Protein AF-A0A7M2SV32-F1 (afdb_monomer_lite)

Radius of gyration: 21.79 Å; chains: 1; bounding box: 55×16×62 Å

Structure (mmCIF, N/CA/C/O backbone):
data_AF-A0A7M2SV32-F1
#
_entry.id   AF-A0A7M2SV32-F1
#
loop_
_atom_site.group_PDB
_atom_site.id
_atom_site.type_symbol
_atom_site.label_atom_id
_atom_site.label_alt_id
_atom_site.label_comp_id
_atom_site.label_asym_id
_atom_site.label_entity_id
_atom_site.label_seq_id
_atom_site.pdbx_PDB_ins_code
_atom_site.Cartn_x
_atom_site.Cartn_y
_atom_site.Cartn_z
_atom_site.occupancy
_atom_site.B_iso_or_equiv
_atom_site.auth_seq_id
_atom_site.auth_comp_id
_atom_site.auth_asym_id
_atom_site.auth_atom_id
_atom_site.pdbx_PDB_model_num
ATOM 1 N N . MET A 1 1 ? -11.134 1.614 35.447 1.00 58.31 1 MET A N 1
ATOM 2 C CA . MET A 1 1 ? -11.585 1.657 34.035 1.00 58.31 1 MET A CA 1
ATOM 3 C C . MET A 1 1 ? -12.825 0.791 33.895 1.00 58.31 1 MET A C 1
ATOM 5 O O . MET A 1 1 ? -12.817 -0.321 34.398 1.00 58.31 1 MET A O 1
ATOM 9 N N . THR A 1 2 ? -13.896 1.285 33.274 1.00 82.00 2 THR A N 1
ATOM 10 C CA . THR A 1 2 ? -15.091 0.471 32.991 1.00 82.00 2 THR A CA 1
ATOM 11 C C . THR A 1 2 ? -14.877 -0.343 31.711 1.00 82.00 2 THR A C 1
ATOM 13 O O . THR A 1 2 ? -14.170 0.114 30.812 1.00 82.00 2 THR A O 1
ATOM 16 N N . ILE A 1 3 ? -15.510 -1.518 31.592 1.00 82.38 3 ILE A N 1
ATOM 17 C CA . ILE A 1 3 ? -15.451 -2.385 30.390 1.00 82.38 3 ILE A CA 1
ATOM 18 C C . ILE A 1 3 ? -15.759 -1.581 29.118 1.00 82.38 3 ILE A C 1
ATOM 20 O O . ILE A 1 3 ? -15.104 -1.710 28.089 1.00 82.38 3 ILE A O 1
ATOM 24 N N . ARG A 1 4 ? -16.716 -0.659 29.220 1.00 79.19 4 ARG A N 1
ATOM 25 C CA . ARG A 1 4 ? -17.100 0.249 28.142 1.00 79.19 4 ARG A CA 1
ATOM 26 C C . ARG A 1 4 ? -15.972 1.193 27.713 1.00 79.19 4 ARG A C 1
ATOM 28 O O . ARG A 1 4 ? -15.804 1.421 26.522 1.00 79.19 4 ARG A O 1
ATOM 35 N N . GLY A 1 5 ? -15.208 1.732 28.664 1.00 82.69 5 GLY A N 1
ATOM 36 C CA . GLY A 1 5 ? -14.041 2.564 28.366 1.00 82.69 5 GLY A CA 1
ATOM 37 C C . GLY A 1 5 ? -12.947 1.782 27.638 1.00 82.69 5 GLY A C 1
ATOM 38 O O . GLY A 1 5 ? -12.368 2.297 26.687 1.00 82.69 5 GLY A O 1
ATOM 39 N N . VAL A 1 6 ? -12.731 0.518 28.021 1.00 87.69 6 VAL A N 1
ATOM 40 C CA . VAL A 1 6 ? -11.789 -0.388 27.339 1.00 87.69 6 VAL A CA 1
ATOM 41 C C . VAL A 1 6 ? -12.223 -0.649 25.894 1.00 87.69 6 VAL A C 1
ATOM 43 O O . VAL A 1 6 ? -11.402 -0.552 24.988 1.00 87.69 6 VAL A O 1
ATOM 46 N N . LEU A 1 7 ? -13.514 -0.906 25.656 1.00 85.06 7 LEU A N 1
ATOM 47 C CA . LEU A 1 7 ? -14.047 -1.147 24.308 1.00 85.06 7 LEU A CA 1
ATOM 48 C C . LEU A 1 7 ? -13.940 0.085 23.400 1.00 85.06 7 LEU A C 1
ATOM 50 O O . LEU A 1 7 ? -13.532 -0.037 22.250 1.00 85.06 7 LEU A O 1
ATOM 54 N N . VAL A 1 8 ? -14.253 1.277 23.918 1.00 85.44 8 VAL A N 1
ATOM 55 C CA . VAL A 1 8 ? -14.087 2.529 23.159 1.00 85.44 8 VAL A CA 1
ATOM 56 C C . VAL A 1 8 ? -12.621 2.750 22.800 1.00 85.44 8 VAL A C 1
ATOM 58 O O . VAL A 1 8 ? -12.318 3.076 21.654 1.00 85.44 8 VAL A O 1
ATOM 61 N N . PHE A 1 9 ? -11.713 2.535 23.755 1.00 86.44 9 PHE A N 1
ATOM 62 C CA . PHE A 1 9 ? -10.281 2.671 23.514 1.00 86.44 9 PHE A CA 1
ATOM 63 C C . PHE A 1 9 ? -9.793 1.683 22.446 1.00 86.44 9 PHE A C 1
ATOM 65 O O . PHE A 1 9 ? -9.111 2.095 21.515 1.00 86.44 9 PHE A O 1
ATOM 72 N N . ALA A 1 10 ? -10.213 0.417 22.515 1.00 86.12 10 ALA A N 1
ATOM 73 C CA . ALA A 1 10 ? -9.871 -0.597 21.520 1.00 86.12 10 ALA A CA 1
ATOM 74 C C . ALA A 1 10 ? -10.386 -0.251 20.109 1.00 86.12 10 ALA A C 1
ATOM 76 O O . ALA A 1 10 ? -9.662 -0.410 19.130 1.00 86.12 10 ALA A O 1
ATOM 77 N N . CYS A 1 11 ? -11.615 0.261 19.976 1.00 85.25 11 CYS A N 1
ATOM 78 C CA . CYS A 1 11 ? -12.137 0.676 18.671 1.00 85.25 11 CYS A CA 1
ATOM 79 C C . CYS A 1 11 ? -11.383 1.885 18.095 1.00 85.25 11 CYS A C 1
ATOM 81 O O . CYS A 1 11 ? -11.150 1.939 16.887 1.00 85.25 11 CYS A O 1
ATOM 83 N N . LEU A 1 12 ? -10.987 2.842 18.943 1.00 85.38 12 LEU A N 1
ATOM 84 C CA . LEU A 1 12 ? -10.204 4.006 18.524 1.00 85.38 12 LEU A CA 1
ATOM 85 C C . LEU A 1 12 ? -8.798 3.612 18.069 1.00 85.38 12 LEU A C 1
ATOM 87 O O . LEU A 1 12 ? -8.355 4.072 17.019 1.00 85.38 12 LEU A O 1
ATOM 91 N N . THR A 1 13 ? -8.108 2.748 18.817 1.00 86.69 13 THR A N 1
ATOM 92 C CA . THR A 1 13 ? -6.762 2.296 18.440 1.00 86.69 13 THR A CA 1
ATOM 93 C C . THR A 1 13 ? -6.785 1.490 17.146 1.00 86.69 13 THR A C 1
ATOM 95 O O . THR A 1 13 ? -5.951 1.734 16.278 1.00 86.69 13 THR A O 1
ATOM 98 N N . LEU A 1 14 ? -7.773 0.607 16.959 1.00 82.94 14 LEU A N 1
ATOM 99 C CA . LEU A 1 14 ? -7.962 -0.131 15.704 1.00 82.94 14 LEU A CA 1
ATOM 100 C C . LEU A 1 14 ? -8.253 0.798 14.518 1.00 82.94 14 LEU A C 1
ATOM 102 O O . LEU A 1 14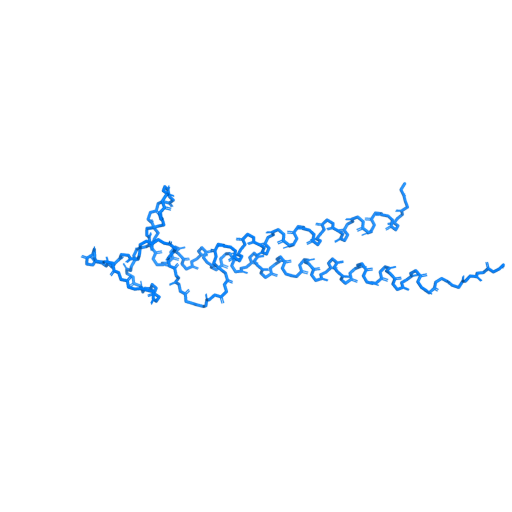 ? -7.675 0.620 13.446 1.00 82.94 14 LEU A O 1
ATOM 106 N N . GLY A 1 15 ? -9.107 1.807 14.711 1.00 80.62 15 GLY A N 1
ATOM 107 C CA . GLY A 1 15 ? -9.425 2.783 13.671 1.00 80.62 15 GLY A CA 1
ATOM 108 C C . GLY A 1 15 ? -8.218 3.632 13.264 1.00 80.62 15 GLY A C 1
ATOM 109 O O . GLY A 1 15 ? -7.942 3.775 12.075 1.00 80.62 15 GLY A O 1
ATOM 110 N N . LEU A 1 16 ? -7.460 4.150 14.237 1.00 83.06 16 LEU A N 1
ATOM 111 C CA . LEU A 1 16 ? -6.253 4.945 13.982 1.00 83.06 16 LEU A CA 1
ATOM 112 C C . LEU A 1 16 ? -5.143 4.116 13.326 1.00 83.06 16 LEU A C 1
ATOM 114 O O . LEU A 1 16 ? -4.493 4.589 12.397 1.00 83.06 16 LEU A O 1
ATOM 118 N N . TRP A 1 17 ? -4.962 2.867 13.762 1.00 82.44 17 TRP A N 1
ATOM 119 C CA . TRP A 1 17 ? -4.019 1.938 13.143 1.00 82.44 17 TRP A CA 1
ATOM 120 C C . TRP A 1 17 ? -4.390 1.629 11.689 1.00 82.44 17 TRP A C 1
ATOM 122 O O . TRP A 1 17 ? -3.538 1.664 10.800 1.00 82.44 17 TRP A O 1
ATOM 132 N N . GLY A 1 18 ? -5.676 1.377 11.428 1.00 78.75 18 GLY A N 1
ATOM 133 C CA . GLY A 1 18 ? -6.186 1.172 10.076 1.00 78.75 18 GLY A CA 1
ATOM 134 C C . GLY A 1 18 ? -5.955 2.377 9.169 1.00 78.75 18 GLY A C 1
ATOM 135 O O . GLY A 1 18 ? -5.508 2.225 8.033 1.00 78.75 18 GLY A O 1
ATOM 136 N N . LEU A 1 19 ? -6.209 3.577 9.695 1.00 81.12 19 LEU A N 1
ATOM 137 C CA . LEU A 1 19 ? -6.014 4.829 8.972 1.00 81.12 19 LEU A CA 1
ATOM 138 C C . LEU A 1 19 ? -4.540 5.046 8.611 1.00 81.12 19 LEU A C 1
ATOM 140 O O . LEU A 1 19 ? -4.246 5.425 7.480 1.00 81.12 19 LEU A O 1
ATOM 144 N N . TYR A 1 20 ? -3.626 4.761 9.541 1.00 82.44 20 TYR A N 1
ATOM 145 C CA . TYR A 1 20 ? -2.186 4.852 9.305 1.00 82.44 20 TYR A CA 1
ATOM 146 C C . TYR A 1 20 ? -1.738 3.948 8.146 1.00 82.44 20 TYR A C 1
ATOM 148 O O . TYR A 1 20 ? -1.094 4.424 7.213 1.00 82.44 20 TYR A O 1
ATOM 156 N N . GLN A 1 21 ? -2.159 2.679 8.138 1.00 77.25 21 GLN A N 1
ATOM 157 C CA . GLN A 1 21 ? -1.813 1.751 7.054 1.00 77.25 21 GLN A CA 1
ATOM 158 C C . GLN A 1 21 ? -2.442 2.129 5.708 1.00 77.25 21 GLN A C 1
ATOM 160 O O . GLN A 1 21 ? -1.817 1.955 4.661 1.00 77.25 21 GLN A O 1
ATOM 165 N N . ALA A 1 22 ? -3.664 2.667 5.723 1.00 73.44 22 ALA A N 1
ATOM 166 C CA . ALA A 1 22 ? -4.309 3.160 4.513 1.00 73.44 22 ALA A CA 1
ATOM 167 C C . ALA A 1 22 ? -3.573 4.377 3.931 1.00 73.44 22 ALA A C 1
ATOM 169 O O . ALA A 1 22 ? -3.320 4.415 2.730 1.00 73.44 22 ALA A O 1
ATOM 170 N N . LEU A 1 23 ? -3.181 5.339 4.772 1.00 76.38 23 LEU A N 1
ATOM 171 C CA . LEU A 1 23 ? -2.421 6.522 4.357 1.00 76.38 23 LEU A CA 1
ATOM 172 C C . LEU A 1 23 ? -1.052 6.153 3.781 1.00 76.38 23 LEU A C 1
ATOM 174 O O . LEU A 1 23 ? -0.706 6.632 2.703 1.00 76.38 23 LEU A O 1
ATOM 178 N N . GLU A 1 24 ? -0.306 5.280 4.459 1.00 73.12 24 GLU A N 1
ATOM 179 C CA . GLU A 1 24 ? 1.013 4.835 3.999 1.00 73.12 24 GLU A CA 1
ATOM 180 C C . GLU A 1 24 ? 0.919 4.130 2.636 1.00 73.12 24 GLU A C 1
ATOM 182 O O . GLU A 1 24 ? 1.715 4.404 1.738 1.00 73.12 24 GLU A O 1
ATOM 187 N N . GLY A 1 25 ? -0.080 3.265 2.438 1.00 65.88 25 GLY A N 1
ATOM 188 C CA . GLY A 1 25 ? -0.258 2.556 1.171 1.00 65.88 25 GLY A CA 1
ATOM 189 C C . GLY A 1 25 ? -0.775 3.435 0.024 1.00 65.88 25 GLY A C 1
ATOM 190 O O . GLY A 1 25 ? -0.400 3.215 -1.127 1.00 65.88 25 GLY A O 1
ATOM 191 N N . VAL A 1 26 ? -1.597 4.453 0.311 1.00 68.50 26 VAL A N 1
ATOM 192 C CA . VAL A 1 26 ? -2.084 5.408 -0.704 1.00 68.50 26 VAL A CA 1
ATOM 193 C C . VAL A 1 26 ? -0.973 6.361 -1.142 1.00 68.50 26 VAL A C 1
ATOM 195 O O . VAL A 1 26 ? -0.792 6.562 -2.343 1.00 68.50 26 VAL A O 1
ATOM 198 N N . GLN A 1 27 ? -0.205 6.913 -0.197 1.00 64.38 27 GLN A N 1
ATOM 199 C CA . GLN A 1 27 ? 0.920 7.802 -0.511 1.00 64.38 27 GLN A CA 1
ATOM 200 C C . GLN A 1 27 ? 2.001 7.091 -1.335 1.00 64.38 27 GLN A C 1
ATOM 202 O O . GLN A 1 27 ? 2.600 7.700 -2.216 1.00 64.38 27 GLN A O 1
ATOM 207 N N . ASN A 1 28 ? 2.193 5.789 -1.110 1.00 60.50 28 ASN A N 1
ATOM 208 C CA . ASN A 1 28 ? 3.197 4.977 -1.798 1.00 60.50 28 ASN A CA 1
ATOM 209 C C . ASN A 1 28 ? 2.696 4.283 -3.086 1.00 60.50 28 ASN A C 1
ATOM 211 O O . ASN A 1 28 ? 3.349 3.354 -3.555 1.00 60.50 28 ASN A O 1
ATOM 215 N N . GLN A 1 29 ? 1.594 4.765 -3.683 1.00 61.38 29 GLN A N 1
ATOM 216 C CA . GLN A 1 29 ? 0.923 4.235 -4.888 1.00 61.38 29 GLN A CA 1
ATOM 217 C C . GLN A 1 29 ? 0.236 2.875 -4.688 1.00 61.38 29 GLN A C 1
ATOM 219 O O . GLN A 1 29 ? 0.845 1.815 -4.827 1.00 61.38 29 GLN A O 1
ATOM 224 N N . GLY A 1 30 ? -1.076 2.903 -4.432 1.00 50.66 30 GLY A N 1
ATOM 225 C CA . GLY A 1 30 ? -1.854 1.692 -4.151 1.00 50.66 30 GLY A CA 1
ATOM 226 C C . GLY A 1 30 ? -3.254 1.627 -4.763 1.00 50.66 30 GLY A C 1
ATOM 227 O O . GLY A 1 30 ? -4.087 0.905 -4.220 1.00 50.66 30 GLY A O 1
ATOM 228 N N . LEU A 1 31 ? -3.554 2.365 -5.840 1.00 52.97 31 LEU A N 1
ATOM 229 C CA . LEU A 1 31 ? -4.917 2.409 -6.409 1.00 52.97 31 LEU A CA 1
ATOM 230 C C . LEU A 1 31 ? -5.025 2.195 -7.925 1.00 52.97 31 LEU A C 1
ATOM 232 O O . LEU A 1 31 ? -6.142 2.104 -8.422 1.00 52.97 31 LEU A O 1
ATOM 236 N N . VAL A 1 32 ? -3.911 2.091 -8.651 1.00 57.97 32 VAL A N 1
ATOM 237 C CA . VAL A 1 32 ? -3.924 1.886 -10.107 1.00 57.97 32 VAL A CA 1
ATOM 238 C C . VAL A 1 32 ? -3.512 0.444 -10.399 1.00 57.97 32 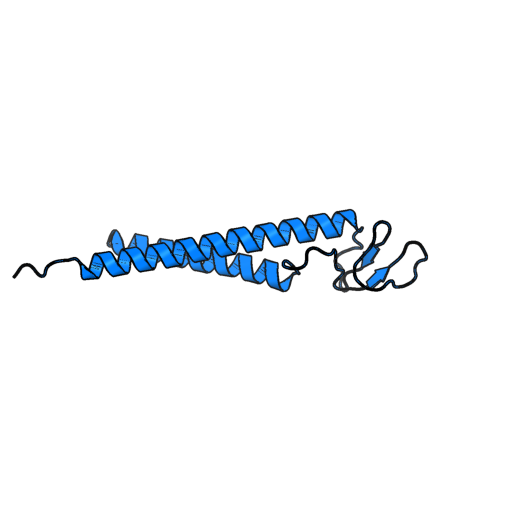VAL A C 1
ATOM 240 O O . VAL A 1 32 ? -2.548 -0.041 -9.814 1.00 57.97 32 VAL A O 1
ATOM 243 N N . ASP A 1 33 ? -4.253 -0.247 -11.268 1.00 64.94 33 ASP A N 1
ATOM 244 C CA . ASP A 1 33 ? -3.986 -1.649 -11.660 1.00 64.94 33 ASP A CA 1
ATOM 245 C C . ASP A 1 33 ? -2.731 -1.774 -12.559 1.00 64.94 33 ASP A C 1
ATOM 247 O O . ASP A 1 33 ? -2.227 -2.862 -12.849 1.00 64.94 33 ASP A O 1
ATOM 251 N N . GLU A 1 34 ? -2.203 -0.626 -12.982 1.00 78.31 34 GLU A N 1
ATOM 252 C CA . GLU A 1 34 ? -1.007 -0.478 -13.796 1.00 78.31 34 GLU A CA 1
ATOM 253 C C . GLU A 1 34 ? 0.248 -0.313 -12.931 1.00 78.31 34 GLU A C 1
ATOM 255 O O . GLU A 1 34 ? 0.259 0.421 -11.940 1.00 78.31 34 GLU A O 1
ATOM 260 N N . VAL A 1 35 ? 1.338 -0.973 -13.339 1.00 81.88 35 VAL A N 1
ATOM 261 C CA . VAL A 1 35 ? 2.627 -0.871 -12.648 1.00 81.88 35 VAL A CA 1
ATOM 262 C C . VAL A 1 35 ? 3.257 0.474 -12.981 1.00 81.88 35 VAL A C 1
ATOM 264 O O . VAL A 1 35 ? 3.584 0.755 -14.132 1.00 81.88 35 VAL A O 1
ATOM 267 N N . THR A 1 36 ? 3.437 1.307 -11.966 1.00 83.00 36 THR A N 1
ATOM 268 C CA . THR A 1 36 ? 3.953 2.675 -12.115 1.00 83.00 36 THR A CA 1
ATOM 269 C C . THR A 1 36 ? 5.293 2.843 -11.398 1.00 83.00 36 THR A C 1
ATOM 271 O O . THR A 1 36 ? 5.561 2.208 -10.375 1.00 83.00 36 THR A O 1
ATOM 274 N N . CYS A 1 37 ? 6.173 3.681 -11.947 1.00 81.88 37 CYS A N 1
ATOM 275 C CA . CYS A 1 37 ? 7.461 4.011 -11.339 1.00 81.88 37 CYS A CA 1
ATOM 276 C C . CYS A 1 37 ? 7.447 5.465 -10.856 1.00 81.88 37 CYS A C 1
ATOM 278 O O . CYS A 1 37 ? 7.298 6.372 -11.661 1.00 81.88 37 CYS A O 1
ATOM 280 N N . MET A 1 38 ? 7.629 5.711 -9.554 1.00 75.81 38 MET A N 1
ATOM 281 C CA . MET A 1 38 ? 7.712 7.079 -9.001 1.00 75.81 38 MET A CA 1
ATOM 282 C C . MET A 1 38 ? 9.013 7.831 -9.342 1.00 75.81 38 MET A C 1
ATOM 284 O O . MET A 1 38 ? 9.169 8.985 -8.953 1.00 75.81 38 MET A O 1
ATOM 288 N N . GLY A 1 39 ? 9.959 7.187 -10.023 1.00 81.69 39 GLY A N 1
ATOM 289 C CA . GLY A 1 39 ? 11.186 7.818 -10.502 1.00 81.69 39 GLY A CA 1
ATOM 290 C C . GLY A 1 39 ? 11.330 7.633 -12.004 1.00 81.69 39 GLY A C 1
ATOM 291 O O . GLY A 1 39 ? 10.374 7.842 -12.743 1.00 81.69 39 GLY A O 1
ATOM 292 N N . HIS A 1 40 ? 12.508 7.200 -12.439 1.00 85.19 40 HIS A N 1
ATOM 293 C CA . HIS A 1 40 ? 12.787 6.982 -13.855 1.00 85.19 40 HIS A CA 1
ATOM 294 C C . HIS A 1 40 ? 12.424 5.561 -14.252 1.00 85.19 40 HIS A C 1
ATOM 296 O O . HIS A 1 40 ? 12.958 4.598 -13.689 1.00 85.19 40 HIS A O 1
ATOM 302 N N . ASN A 1 41 ? 11.512 5.435 -15.211 1.00 88.19 41 ASN A N 1
ATOM 303 C CA . ASN A 1 41 ? 11.231 4.162 -15.845 1.00 88.19 41 ASN A CA 1
ATOM 304 C C . ASN A 1 41 ? 12.220 3.963 -16.997 1.00 88.19 41 ASN A C 1
ATOM 306 O O . ASN A 1 41 ? 12.136 4.661 -17.994 1.00 88.19 41 ASN A O 1
ATOM 310 N N . MET A 1 42 ? 13.176 3.054 -16.848 1.00 88.44 42 MET A N 1
ATOM 311 C CA . MET A 1 42 ? 14.234 2.826 -17.830 1.00 88.44 42 MET A CA 1
ATOM 312 C C . MET A 1 42 ? 13.958 1.538 -18.594 1.00 88.44 42 MET A C 1
ATOM 314 O O . MET A 1 42 ? 13.880 0.462 -17.989 1.00 88.44 42 MET A O 1
ATOM 318 N N . GLY A 1 43 ? 13.863 1.642 -19.912 1.00 88.06 43 GLY A N 1
ATOM 319 C CA . GLY A 1 43 ? 13.740 0.501 -20.798 1.00 88.06 43 GLY A CA 1
ATOM 320 C C . GLY A 1 43 ? 15.028 -0.328 -20.890 1.00 88.06 43 GLY A C 1
ATOM 321 O O . GLY A 1 43 ? 16.091 0.047 -20.374 1.00 88.06 43 GLY A O 1
ATOM 322 N N . PRO A 1 44 ? 14.969 -1.492 -21.559 1.00 86.31 44 PRO A N 1
ATOM 323 C CA . PRO A 1 44 ? 16.145 -2.329 -21.811 1.00 86.31 44 PRO A CA 1
ATOM 324 C C . PRO A 1 44 ? 17.180 -1.659 -22.734 1.00 86.31 44 PRO A C 1
ATOM 326 O O . PRO A 1 44 ? 18.347 -2.049 -22.732 1.00 86.31 44 PRO A O 1
ATOM 329 N N . ASP A 1 45 ? 16.756 -0.653 -23.494 1.00 89.94 45 ASP A N 1
ATOM 330 C CA . ASP A 1 45 ? 17.558 0.253 -24.324 1.00 89.94 45 ASP A CA 1
ATOM 331 C C . ASP A 1 45 ? 18.306 1.329 -23.517 1.00 89.94 45 ASP A C 1
ATOM 333 O O . ASP A 1 45 ? 19.121 2.053 -24.081 1.00 89.94 45 ASP A O 1
ATOM 337 N N . GLN A 1 46 ? 18.095 1.392 -22.197 1.00 82.81 46 GLN A N 1
ATOM 338 C CA . GLN A 1 46 ? 18.568 2.461 -21.311 1.00 82.81 46 GLN A CA 1
ATOM 339 C C . GLN A 1 46 ? 17.952 3.834 -21.609 1.00 82.81 46 GLN A C 1
ATOM 341 O O . GLN A 1 46 ? 18.438 4.839 -21.084 1.00 82.81 46 GLN A O 1
ATOM 346 N N . GLU A 1 47 ? 16.879 3.886 -22.396 1.00 87.19 47 GLU A N 1
ATOM 347 C CA . GLU A 1 47 ? 16.103 5.104 -22.585 1.00 87.19 47 GLU A CA 1
ATOM 348 C C . GLU A 1 47 ? 14.991 5.189 -21.539 1.00 87.19 47 GLU A C 1
ATOM 350 O O . GLU A 1 47 ? 14.511 4.182 -21.010 1.00 87.19 47 GLU A O 1
ATOM 355 N N . GLU A 1 48 ? 14.592 6.413 -21.205 1.00 85.56 48 GLU A N 1
ATOM 356 C CA . GLU A 1 48 ? 13.466 6.630 -20.308 1.00 85.56 48 GLU A CA 1
ATOM 357 C C . GLU A 1 48 ? 12.162 6.339 -21.057 1.00 85.56 48 GLU A C 1
ATOM 359 O O . GLU A 1 48 ? 11.828 6.983 -22.052 1.00 85.56 48 GLU A O 1
ATOM 364 N N . HIS A 1 49 ? 11.428 5.338 -20.584 1.00 85.69 49 HIS A N 1
ATOM 365 C CA . HIS A 1 49 ? 10.117 4.964 -21.092 1.00 85.69 49 HIS A CA 1
ATOM 366 C C . HIS A 1 49 ? 9.030 5.693 -20.295 1.00 85.69 49 HIS A C 1
ATOM 368 O O . HIS A 1 49 ? 9.195 6.025 -19.122 1.00 85.69 49 HIS A O 1
ATOM 374 N N . GLY A 1 50 ? 7.883 5.949 -20.926 1.00 83.06 50 GLY A N 1
ATOM 375 C CA . GLY A 1 50 ? 6.724 6.530 -20.244 1.00 83.06 50 GLY A CA 1
ATOM 376 C C . GLY A 1 50 ? 6.118 5.591 -19.193 1.00 83.06 50 GLY A C 1
ATOM 377 O O . GLY A 1 50 ? 6.561 4.459 -18.997 1.00 83.06 50 GLY A O 1
ATOM 378 N N . GLN A 1 51 ? 5.068 6.057 -18.519 1.00 80.88 51 GLN A N 1
ATOM 379 C CA . GLN A 1 51 ? 4.181 5.172 -17.759 1.00 80.88 51 GLN A CA 1
ATOM 380 C C . GLN A 1 51 ? 3.012 4.711 -18.649 1.00 80.88 51 GLN A C 1
ATOM 382 O O . GLN A 1 51 ? 2.578 5.491 -19.501 1.00 80.88 51 GLN A O 1
ATOM 387 N N . PRO A 1 52 ? 2.467 3.498 -18.444 1.00 83.88 52 PRO A N 1
ATOM 388 C CA . PRO A 1 52 ? 2.843 2.515 -17.425 1.00 83.88 52 PRO A CA 1
ATOM 389 C C . PRO A 1 52 ? 4.120 1.740 -17.767 1.00 83.88 52 PRO A C 1
ATOM 391 O O . PRO A 1 52 ? 4.527 1.642 -18.919 1.00 83.88 52 PRO A O 1
ATOM 394 N N . MET A 1 53 ? 4.734 1.168 -16.737 1.00 86.06 53 MET A N 1
ATOM 395 C CA . MET A 1 53 ? 5.932 0.341 -16.852 1.00 86.06 53 MET A CA 1
ATOM 396 C C . MET A 1 53 ? 5.606 -0.979 -17.566 1.00 86.06 53 MET A C 1
ATOM 398 O O . MET A 1 53 ? 4.576 -1.594 -17.269 1.00 86.06 53 MET A O 1
ATOM 402 N N . VAL A 1 54 ? 6.476 -1.454 -18.461 1.00 87.69 54 VAL A N 1
ATOM 403 C CA . VAL A 1 54 ? 6.285 -2.717 -19.198 1.00 87.69 54 VAL A CA 1
ATOM 404 C C . VAL A 1 54 ? 7.263 -3.815 -18.750 1.00 87.69 54 VAL A C 1
ATOM 406 O O . VAL A 1 54 ? 8.293 -3.538 -18.128 1.00 87.69 54 VAL A O 1
ATOM 409 N N . PRO A 1 55 ? 6.963 -5.107 -19.003 1.00 89.00 55 PRO A N 1
ATOM 410 C CA . PRO A 1 55 ? 7.899 -6.185 -18.706 1.00 89.00 55 PRO A CA 1
ATOM 411 C C . PRO A 1 55 ? 9.229 -6.003 -19.450 1.00 89.00 55 PRO A C 1
ATOM 413 O O . PRO A 1 55 ? 9.260 -5.974 -20.674 1.00 89.00 55 PRO A O 1
ATOM 416 N N . GLY A 1 56 ? 10.327 -5.935 -18.698 1.00 85.75 56 GLY A N 1
ATOM 417 C CA . GLY A 1 56 ? 11.667 -5.645 -19.225 1.00 85.75 56 GLY A CA 1
ATOM 418 C C . GLY A 1 56 ? 12.232 -4.333 -18.687 1.00 85.75 56 GLY A C 1
ATOM 419 O O . GLY A 1 56 ? 13.446 -4.225 -18.512 1.00 85.75 56 GLY A O 1
ATOM 420 N N . ASP A 1 57 ? 11.349 -3.412 -18.310 1.00 90.44 57 ASP A N 1
ATOM 421 C CA . ASP A 1 57 ? 11.726 -2.128 -17.742 1.00 90.44 57 ASP A CA 1
ATOM 422 C C . ASP A 1 57 ? 12.301 -2.258 -16.326 1.00 90.44 57 ASP A C 1
ATOM 424 O O . ASP A 1 57 ? 12.074 -3.227 -15.575 1.00 90.44 57 ASP A O 1
ATOM 428 N N . ARG A 1 58 ? 13.020 -1.209 -15.932 1.00 88.75 58 ARG A N 1
ATOM 429 C CA . ARG A 1 58 ? 13.614 -1.023 -14.614 1.00 88.75 58 ARG A CA 1
ATOM 430 C C . ARG A 1 58 ? 13.207 0.327 -14.050 1.00 88.75 58 ARG A C 1
ATOM 432 O O . ARG A 1 58 ? 13.483 1.368 -14.626 1.00 88.75 58 ARG A O 1
ATOM 439 N N . CYS A 1 59 ? 12.609 0.305 -12.871 1.00 86.94 59 CYS A N 1
ATOM 440 C CA . CYS A 1 59 ? 12.282 1.502 -12.130 1.00 86.94 59 CYS A CA 1
ATOM 441 C C . CYS A 1 59 ? 13.490 1.911 -11.290 1.00 86.94 59 CYS A C 1
ATOM 443 O O . CYS A 1 59 ? 13.977 1.124 -10.477 1.00 86.94 59 CYS A O 1
ATOM 445 N N . SER A 1 60 ? 13.953 3.142 -11.462 1.00 86.62 60 SER A N 1
ATOM 446 C CA . SER A 1 60 ? 14.911 3.794 -10.576 1.00 86.62 60 SER A CA 1
ATOM 447 C C . SER A 1 60 ? 14.154 4.827 -9.740 1.00 86.62 60 SER A C 1
ATOM 449 O O . SER A 1 60 ? 13.946 5.952 -10.202 1.00 86.62 60 SER A O 1
ATOM 451 N N . PRO A 1 61 ? 13.678 4.467 -8.534 1.00 71.81 61 PRO A N 1
ATOM 452 C CA . PRO A 1 61 ? 13.045 5.427 -7.652 1.00 71.81 61 PRO A CA 1
ATOM 453 C C . PRO A 1 61 ? 14.141 6.382 -7.174 1.00 71.81 61 PRO A C 1
ATOM 455 O O . PRO A 1 61 ? 15.127 5.962 -6.563 1.00 71.81 61 PRO A O 1
ATOM 458 N N . GLY A 1 62 ? 14.015 7.667 -7.510 1.00 65.19 62 GLY A N 1
ATOM 459 C CA . GLY A 1 62 ? 14.967 8.679 -7.066 1.00 65.19 62 GLY A CA 1
ATOM 460 C C . GLY A 1 62 ? 15.179 8.584 -5.550 1.00 65.19 62 GLY A C 1
ATOM 461 O O . GLY A 1 62 ? 14.229 8.351 -4.811 1.00 65.19 62 GLY A O 1
ATOM 462 N N . HIS A 1 63 ? 16.429 8.759 -5.107 1.00 56.81 63 HIS A N 1
ATOM 463 C CA . HIS A 1 63 ? 16.905 8.612 -3.718 1.00 56.81 63 HIS A CA 1
ATOM 464 C C . HIS A 1 63 ? 17.061 7.168 -3.209 1.00 56.81 63 HIS A C 1
ATOM 466 O O . HIS A 1 63 ? 16.188 6.620 -2.542 1.00 56.81 63 HIS A O 1
ATOM 472 N N . GLY A 1 64 ? 18.245 6.584 -3.447 1.00 58.88 64 GLY A N 1
ATOM 473 C CA . GLY A 1 64 ? 18.863 5.547 -2.597 1.00 58.88 64 GLY A CA 1
ATOM 474 C C . GLY A 1 64 ? 18.139 4.202 -2.444 1.00 58.88 64 GLY A C 1
ATOM 475 O O . GLY A 1 64 ? 18.646 3.321 -1.759 1.00 58.88 64 GLY A O 1
ATO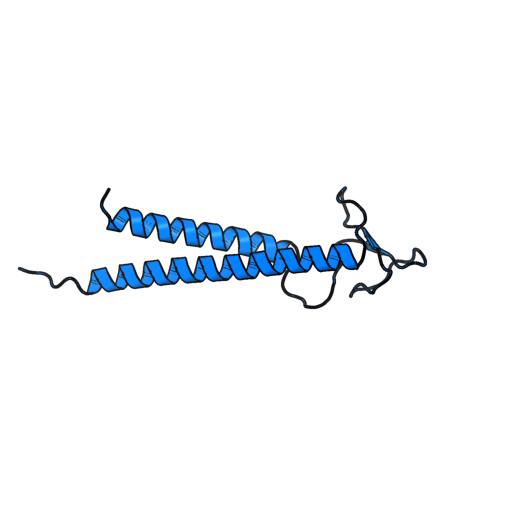M 476 N N . SER A 1 65 ? 16.980 4.015 -3.072 1.00 67.38 65 SER A N 1
ATOM 477 C CA . SER A 1 65 ? 16.073 2.882 -2.837 1.00 67.38 65 SER A CA 1
ATOM 478 C C . SER A 1 65 ? 16.311 1.680 -3.761 1.00 67.38 65 SER A C 1
ATOM 480 O O . SER A 1 65 ? 15.573 0.693 -3.692 1.00 67.38 65 SER A O 1
ATOM 482 N N . GLY A 1 66 ? 17.390 1.733 -4.550 1.00 77.56 66 GLY A N 1
ATOM 483 C CA . GLY A 1 66 ? 17.819 0.676 -5.462 1.00 77.56 66 GLY A CA 1
ATOM 484 C C . GLY A 1 66 ? 16.929 0.558 -6.700 1.00 77.56 66 GLY A C 1
ATOM 485 O O . GLY A 1 66 ? 15.743 0.876 -6.679 1.00 77.56 66 GLY A O 1
ATOM 486 N N . ILE A 1 67 ? 17.512 0.084 -7.800 1.00 87.00 67 ILE A N 1
ATOM 487 C CA . ILE A 1 67 ? 16.770 -0.181 -9.036 1.00 87.00 67 ILE A CA 1
ATOM 488 C C . ILE A 1 67 ? 15.878 -1.409 -8.821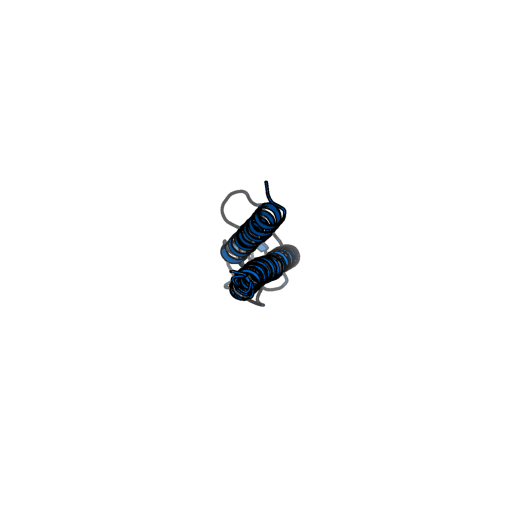 1.00 87.00 67 ILE A C 1
ATOM 490 O O . ILE A 1 67 ? 16.354 -2.448 -8.361 1.00 87.00 67 ILE A O 1
ATOM 494 N N . ARG A 1 68 ? 14.596 -1.303 -9.180 1.00 86.94 68 ARG A N 1
ATOM 495 C CA . ARG A 1 68 ? 13.614 -2.394 -9.115 1.00 86.94 68 ARG A CA 1
ATOM 496 C C . ARG A 1 68 ? 13.208 -2.827 -10.511 1.00 86.94 68 ARG A C 1
AT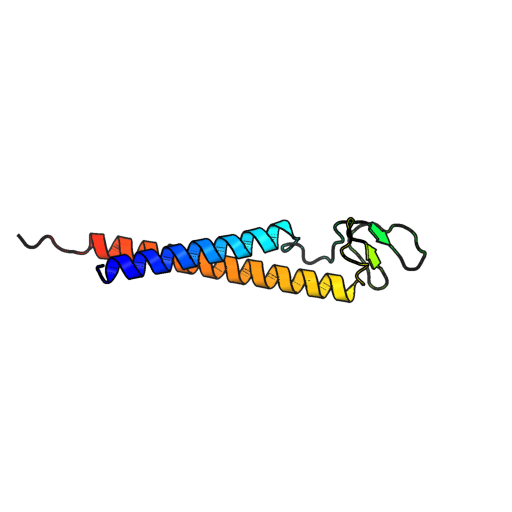OM 498 O O . ARG A 1 68 ? 12.942 -1.998 -11.375 1.00 86.94 68 ARG A O 1
ATOM 505 N N . THR A 1 69 ? 13.118 -4.129 -10.739 1.00 90.00 69 THR A N 1
ATOM 506 C CA . THR A 1 69 ? 12.556 -4.657 -11.991 1.00 90.00 69 THR A CA 1
ATOM 507 C C . THR A 1 69 ? 11.037 -4.491 -12.024 1.00 90.00 69 THR A C 1
ATOM 509 O O . THR A 1 69 ? 10.406 -4.347 -10.974 1.00 90.00 69 THR A O 1
ATOM 512 N N . TYR A 1 70 ? 10.429 -4.594 -13.210 1.00 87.62 70 TYR A N 1
ATOM 513 C CA . TYR A 1 70 ? 8.967 -4.639 -13.362 1.00 87.62 70 TYR A CA 1
ATOM 514 C C . TYR A 1 70 ? 8.288 -5.614 -12.380 1.00 87.62 70 TYR A C 1
ATOM 516 O O . TYR A 1 70 ? 7.324 -5.256 -11.706 1.00 87.62 70 TYR A O 1
ATOM 524 N N . ALA A 1 71 ? 8.814 -6.839 -12.243 1.00 88.88 71 ALA A N 1
ATOM 525 C CA . ALA A 1 71 ? 8.250 -7.846 -11.342 1.00 88.88 71 ALA A CA 1
ATOM 526 C C . ALA A 1 71 ? 8.326 -7.415 -9.867 1.00 88.88 71 ALA A C 1
ATOM 528 O O . ALA A 1 71 ? 7.339 -7.517 -9.140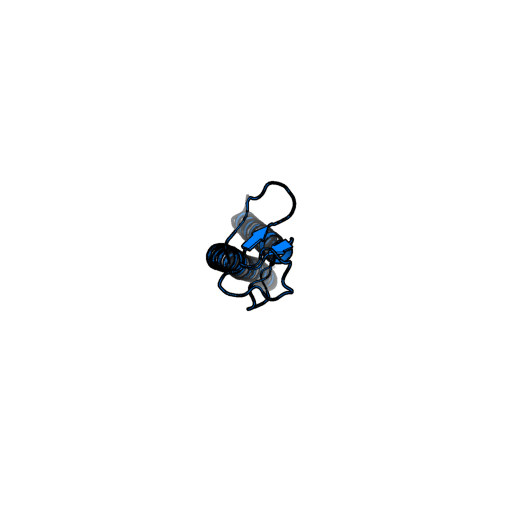 1.00 88.88 71 ALA A O 1
ATOM 529 N N . GLN A 1 72 ? 9.467 -6.865 -9.442 1.00 88.38 72 GLN A N 1
ATOM 530 C CA . GLN A 1 72 ? 9.647 -6.364 -8.077 1.00 88.38 72 GLN A CA 1
ATOM 531 C C . GLN A 1 72 ? 8.739 -5.166 -7.782 1.00 88.38 72 GLN A C 1
ATOM 533 O O . GLN A 1 72 ? 8.155 -5.091 -6.703 1.00 88.38 72 GLN A O 1
ATOM 538 N N . GLN A 1 73 ? 8.591 -4.245 -8.738 1.00 87.69 73 GLN A N 1
ATOM 539 C CA . GLN A 1 73 ? 7.713 -3.085 -8.602 1.00 87.69 73 GLN A CA 1
ATOM 540 C C . GLN A 1 73 ? 6.242 -3.513 -8.521 1.00 87.69 73 GLN A C 1
ATOM 542 O O . GLN A 1 73 ? 5.503 -3.032 -7.661 1.00 87.69 73 GLN A O 1
ATOM 547 N N . ARG A 1 74 ? 5.835 -4.487 -9.343 1.00 86.94 74 ARG A N 1
ATOM 548 C CA . ARG A 1 74 ? 4.494 -5.080 -9.303 1.00 86.94 74 ARG A CA 1
ATOM 549 C C . ARG A 1 74 ? 4.191 -5.730 -7.956 1.00 86.94 74 ARG A C 1
ATOM 551 O O . ARG A 1 74 ? 3.111 -5.529 -7.402 1.00 86.94 74 ARG A O 1
ATOM 558 N N . ASP A 1 75 ? 5.127 -6.502 -7.414 1.00 87.88 75 ASP A N 1
ATOM 559 C CA . ASP A 1 75 ? 4.943 -7.154 -6.117 1.00 87.88 75 ASP A CA 1
ATOM 560 C C . ASP A 1 75 ? 4.928 -6.142 -4.967 1.00 87.88 75 ASP A C 1
ATOM 562 O O . ASP A 1 75 ? 4.105 -6.264 -4.055 1.00 87.88 75 ASP A O 1
ATOM 566 N N . PHE A 1 76 ? 5.759 -5.098 -5.039 1.00 84.44 76 PHE A N 1
ATOM 567 C CA . PHE A 1 76 ? 5.740 -3.992 -4.085 1.00 84.44 76 PHE A CA 1
ATOM 568 C C . PHE A 1 76 ? 4.378 -3.284 -4.071 1.00 84.44 76 PHE A C 1
ATOM 570 O O . PHE A 1 76 ? 3.766 -3.157 -3.009 1.00 84.44 76 PHE A O 1
ATOM 577 N N . GLN A 1 77 ? 3.849 -2.900 -5.236 1.00 85.12 77 GLN A N 1
ATOM 578 C CA . GLN A 1 77 ? 2.542 -2.238 -5.337 1.00 85.12 77 GLN A CA 1
ATOM 579 C C . GLN A 1 77 ? 1.391 -3.145 -4.889 1.00 85.12 77 GLN A C 1
ATOM 581 O O . GLN A 1 77 ? 0.492 -2.698 -4.177 1.00 85.12 77 GLN A O 1
ATOM 586 N N . ARG A 1 78 ? 1.441 -4.451 -5.192 1.00 84.19 78 ARG A N 1
ATOM 587 C CA . ARG A 1 78 ? 0.465 -5.425 -4.669 1.00 84.19 78 ARG A CA 1
ATOM 588 C C . ARG A 1 78 ? 0.469 -5.493 -3.145 1.00 84.19 78 ARG A C 1
ATOM 590 O O . ARG A 1 78 ? -0.594 -5.602 -2.533 1.00 84.19 78 ARG A O 1
ATOM 597 N N . GLN A 1 79 ? 1.643 -5.450 -2.520 1.00 82.94 79 GLN A N 1
ATOM 598 C CA . GLN A 1 79 ? 1.739 -5.423 -1.061 1.00 82.94 79 GLN A CA 1
ATOM 599 C C . GLN A 1 79 ? 1.180 -4.120 -0.485 1.00 82.94 79 GLN A C 1
ATOM 601 O O . GLN A 1 79 ? 0.434 -4.179 0.492 1.00 82.94 79 GLN A O 1
ATOM 606 N N . GLN A 1 80 ? 1.466 -2.972 -1.107 1.00 80.69 80 GLN A N 1
ATOM 607 C CA . GLN A 1 80 ? 0.888 -1.687 -0.698 1.00 80.69 80 GLN A CA 1
ATOM 608 C C . GLN A 1 80 ? -0.638 -1.697 -0.818 1.00 80.69 80 GLN A C 1
ATOM 610 O O . GLN A 1 80 ? -1.328 -1.354 0.138 1.00 80.69 80 GLN A O 1
ATOM 615 N N . HIS A 1 81 ? -1.183 -2.208 -1.924 1.00 81.06 81 HIS A N 1
ATOM 616 C CA . HIS A 1 81 ? -2.628 -2.340 -2.105 1.00 81.06 81 HIS A CA 1
ATOM 617 C C . HIS A 1 81 ? -3.274 -3.203 -1.010 1.00 81.06 81 HIS A C 1
ATOM 619 O O . HIS A 1 81 ? -4.295 -2.829 -0.433 1.00 81.06 81 HIS A O 1
ATOM 625 N N . ARG A 1 82 ? -2.649 -4.330 -0.636 1.00 81.81 82 ARG A N 1
ATOM 626 C CA . ARG A 1 82 ? -3.126 -5.160 0.486 1.00 81.81 82 ARG A CA 1
ATOM 627 C C . ARG A 1 82 ? -3.133 -4.401 1.814 1.00 81.81 82 ARG A C 1
ATOM 629 O O . ARG A 1 82 ? -4.072 -4.581 2.587 1.00 81.81 82 ARG A O 1
ATOM 636 N N . ARG A 1 83 ? -2.131 -3.553 2.076 1.00 78.88 83 ARG A N 1
ATOM 637 C CA . ARG A 1 83 ? -2.097 -2.693 3.274 1.00 78.88 83 ARG A CA 1
ATOM 638 C C . ARG A 1 83 ? -3.213 -1.655 3.253 1.00 78.88 83 ARG A C 1
ATOM 640 O O . ARG A 1 83 ? -3.874 -1.492 4.273 1.00 78.88 83 ARG A O 1
ATOM 647 N N . VAL A 1 84 ? -3.483 -1.033 2.101 1.00 79.69 84 VAL A N 1
ATOM 648 C CA . VAL A 1 84 ? -4.612 -0.100 1.941 1.00 79.69 84 VAL A CA 1
ATOM 649 C C . VAL A 1 84 ? -5.931 -0.796 2.254 1.00 79.69 84 VAL A C 1
ATOM 651 O O . VAL A 1 84 ? -6.691 -0.313 3.089 1.00 79.69 84 VAL A O 1
ATOM 654 N N . VAL A 1 85 ? -6.181 -1.956 1.643 1.00 83.12 85 VAL A N 1
ATOM 655 C CA . VAL A 1 85 ? -7.412 -2.730 1.859 1.00 83.12 85 VAL A CA 1
ATOM 656 C C . VAL A 1 85 ? -7.551 -3.144 3.326 1.00 83.12 85 VAL A C 1
ATOM 658 O O . VAL A 1 85 ? -8.600 -2.924 3.930 1.00 83.12 85 VAL A O 1
ATOM 661 N N . ALA A 1 86 ? -6.498 -3.698 3.933 1.00 81.56 86 ALA A N 1
ATOM 662 C CA . ALA A 1 86 ? -6.508 -4.090 5.344 1.00 81.56 86 ALA A CA 1
ATOM 663 C C . ALA A 1 86 ? -6.716 -2.891 6.287 1.00 81.56 86 ALA A C 1
ATOM 665 O O . ALA A 1 86 ? -7.459 -2.986 7.271 1.00 81.56 86 ALA A O 1
ATOM 666 N N . GLY A 1 87 ? -6.095 -1.753 5.972 1.00 78.81 87 GLY A N 1
ATOM 667 C CA . GLY A 1 87 ? -6.277 -0.495 6.683 1.00 78.81 87 GLY A CA 1
ATOM 668 C C . GLY A 1 87 ? -7.725 -0.015 6.620 1.00 78.81 87 GLY A C 1
ATOM 669 O O . GLY A 1 87 ? -8.328 0.264 7.657 1.00 78.81 87 GLY A O 1
ATOM 670 N N . LEU A 1 88 ? -8.326 -0.026 5.426 1.00 83.75 88 LEU A N 1
ATOM 671 C CA . LEU A 1 88 ? -9.717 0.371 5.200 1.00 83.75 88 LEU A CA 1
ATOM 672 C C . LEU A 1 88 ? -10.705 -0.503 5.988 1.00 83.75 88 LEU A C 1
ATOM 674 O O . LEU A 1 88 ? -11.613 0.020 6.636 1.00 83.75 88 LEU A O 1
ATOM 678 N N . TRP A 1 89 ? -10.498 -1.824 5.998 1.00 86.19 89 TRP A N 1
ATOM 679 C CA . TRP A 1 89 ? -11.299 -2.751 6.806 1.00 86.19 89 TRP A CA 1
ATOM 680 C C . TRP A 1 89 ? -11.187 -2.459 8.302 1.00 86.19 89 TRP A C 1
ATOM 682 O O . TRP A 1 89 ? -12.193 -2.473 9.011 1.00 86.19 89 TRP A O 1
ATOM 692 N N . SER A 1 90 ? -9.981 -2.147 8.776 1.00 83.94 90 SER A N 1
ATOM 693 C CA . SER A 1 90 ? -9.732 -1.816 10.182 1.00 83.94 90 SER A CA 1
ATOM 694 C C . SER A 1 90 ? -10.410 -0.500 10.589 1.00 83.94 90 SER A C 1
ATOM 696 O O . SER A 1 90 ? -11.033 -0.433 11.651 1.00 83.94 90 SER A O 1
ATOM 698 N N . VAL A 1 91 ? -10.380 0.520 9.719 1.00 84.06 91 VAL A N 1
ATOM 699 C CA . VAL A 1 91 ? -11.140 1.772 9.905 1.00 84.06 91 VAL A CA 1
ATOM 700 C C . VAL A 1 91 ? -12.638 1.482 9.972 1.00 84.06 91 VAL A C 1
ATOM 702 O O . VAL A 1 91 ? -13.304 1.916 10.913 1.00 84.06 91 VAL A O 1
ATOM 705 N N . GLY A 1 92 ? -13.164 0.711 9.015 1.00 84.00 92 GLY A N 1
ATOM 706 C CA . GLY A 1 92 ? -14.577 0.339 8.975 1.00 84.00 92 GLY A CA 1
ATOM 707 C C . GLY A 1 92 ? -15.030 -0.385 10.245 1.00 84.00 92 GLY A C 1
ATOM 708 O O . GLY A 1 92 ? -16.045 -0.016 10.836 1.00 84.00 92 GLY A O 1
ATOM 709 N N . ALA A 1 93 ? -14.245 -1.356 10.718 1.00 85.88 93 ALA A N 1
ATOM 710 C CA . ALA A 1 93 ? -14.513 -2.078 11.960 1.00 85.88 93 ALA A CA 1
ATOM 711 C C . ALA A 1 93 ? -14.489 -1.157 13.193 1.00 85.88 93 ALA A C 1
ATOM 713 O O . ALA A 1 93 ? -15.387 -1.236 14.035 1.00 85.88 93 ALA A O 1
ATOM 714 N N . GLY A 1 94 ? -13.509 -0.250 13.286 1.00 82.94 94 GLY A N 1
ATOM 715 C CA . GLY A 1 94 ? -13.422 0.730 14.372 1.00 82.94 94 GLY A CA 1
ATOM 716 C C . GLY A 1 94 ? -14.633 1.666 14.417 1.00 82.94 94 GLY A C 1
ATOM 717 O O . GLY A 1 94 ? -15.252 1.835 15.471 1.00 82.94 94 GLY A O 1
ATOM 718 N N . VAL A 1 95 ? -15.029 2.219 13.265 1.00 86.88 95 VAL A N 1
ATOM 719 C CA . VAL A 1 95 ? -16.200 3.105 13.138 1.00 86.88 95 VAL A CA 1
ATOM 720 C C . VAL A 1 95 ? -17.498 2.361 13.459 1.00 86.88 95 VAL A C 1
ATOM 722 O O . VAL A 1 95 ? -18.316 2.864 14.232 1.00 86.88 95 VAL A O 1
ATOM 725 N N . ALA A 1 96 ? -17.682 1.149 12.929 1.00 87.62 96 ALA A N 1
ATOM 726 C CA . ALA A 1 96 ? -18.861 0.331 13.207 1.00 87.62 96 ALA A CA 1
ATOM 727 C C . ALA A 1 96 ? -18.974 -0.024 14.700 1.00 87.62 96 ALA A C 1
ATOM 729 O O . ALA A 1 96 ? -20.053 0.103 15.285 1.00 87.62 96 ALA A O 1
ATOM 730 N N . GLY A 1 97 ? -17.860 -0.398 15.339 1.00 85.81 97 GLY A N 1
ATOM 731 C CA . GLY A 1 97 ? -17.803 -0.678 16.775 1.00 85.81 97 GLY A CA 1
ATOM 732 C C . GLY A 1 97 ? -18.188 0.534 17.627 1.00 85.81 97 GLY A C 1
ATOM 733 O O . GLY A 1 97 ? -19.016 0.418 18.535 1.00 85.81 97 GLY A O 1
ATOM 734 N N . LEU A 1 98 ? -17.671 1.722 17.293 1.00 85.81 98 LEU A N 1
ATOM 735 C CA . LEU A 1 98 ? -18.050 2.968 17.967 1.00 85.81 98 LEU A CA 1
ATOM 736 C C . LEU A 1 98 ? -19.536 3.302 17.772 1.00 85.81 98 LEU A C 1
ATOM 738 O O . LEU A 1 98 ? -20.204 3.686 18.736 1.00 85.81 98 LEU A O 1
ATOM 742 N N . ALA A 1 99 ? -20.077 3.113 16.566 1.00 85.88 99 ALA A N 1
ATOM 743 C CA . ALA A 1 99 ? -21.490 3.352 16.275 1.00 85.88 99 ALA A CA 1
ATOM 744 C C . ALA A 1 99 ? -22.415 2.416 17.078 1.00 85.88 99 ALA A C 1
ATOM 746 O O . ALA A 1 99 ? -23.400 2.873 17.667 1.00 85.88 99 ALA A O 1
ATOM 747 N N . LEU A 1 100 ? -22.074 1.125 17.168 1.00 86.62 100 LEU A N 1
ATOM 748 C CA . LEU A 1 100 ? -22.797 0.131 17.974 1.00 86.62 100 LEU A CA 1
ATOM 749 C C . LEU A 1 100 ? -22.778 0.482 19.467 1.00 86.62 100 LEU A C 1
ATOM 751 O O . LEU A 1 100 ? -23.827 0.509 20.114 1.00 86.62 100 LEU A O 1
ATOM 755 N N . LEU A 1 101 ? -21.608 0.829 20.013 1.00 85.38 101 LEU A N 1
ATOM 756 C CA . LEU A 1 101 ? -21.471 1.271 21.406 1.00 85.38 101 LEU A CA 1
ATOM 757 C C . LEU A 1 101 ? -22.255 2.562 21.681 1.00 85.38 101 LEU A C 1
ATOM 759 O O . LEU A 1 101 ? -22.832 2.722 22.763 1.00 85.38 101 LEU A O 1
ATOM 763 N N . GLY A 1 102 ? -22.301 3.475 20.709 1.00 80.25 102 GLY A N 1
ATOM 764 C CA . GLY A 1 102 ? -23.119 4.683 20.747 1.00 80.25 102 GLY A CA 1
ATOM 765 C C . GLY A 1 102 ? -24.608 4.360 20.860 1.00 80.25 102 GLY A C 1
ATOM 766 O O . GLY A 1 102 ? -25.262 4.845 21.782 1.00 80.25 102 GLY A O 1
ATOM 767 N N . ARG A 1 103 ? -25.124 3.466 20.004 1.00 79.56 103 ARG A N 1
ATOM 768 C CA . ARG A 1 103 ? -26.536 3.040 20.028 1.00 79.56 103 ARG A CA 1
ATOM 769 C C . ARG A 1 103 ? -26.928 2.278 21.293 1.00 79.56 103 ARG A C 1
ATOM 771 O O . ARG A 1 103 ? -28.017 2.489 21.818 1.00 79.56 103 ARG A O 1
ATOM 778 N N . LEU A 1 104 ? -26.029 1.460 21.839 1.00 71.50 104 LEU A N 1
ATOM 779 C CA . LEU A 1 104 ? -26.243 0.790 23.127 1.00 71.50 104 LEU A CA 1
ATOM 780 C C . LEU A 1 104 ? -26.342 1.782 24.301 1.00 71.50 104 LEU A C 1
ATOM 782 O O . LEU A 1 104 ? -26.943 1.461 25.321 1.00 71.50 104 LEU A O 1
ATOM 786 N N . LYS A 1 105 ? -25.787 3.001 24.182 1.00 61.81 105 LYS A N 1
ATOM 787 C CA . LYS A 1 105 ? -26.016 4.077 25.168 1.00 61.81 105 LYS A CA 1
ATOM 788 C C . LYS A 1 105 ? -27.445 4.607 25.102 1.00 61.81 105 LYS A C 1
ATOM 790 O O . LYS A 1 105 ? -28.035 4.886 26.139 1.00 61.81 105 LYS A O 1
ATOM 795 N N . SER A 1 106 ? -27.975 4.758 23.891 1.00 59.78 106 SER A N 1
ATOM 796 C CA . SER A 1 106 ? -29.303 5.321 23.631 1.00 59.78 106 SER A CA 1
ATOM 797 C C . SER A 1 106 ? -30.432 4.415 24.120 1.00 59.78 106 SER A C 1
ATOM 799 O O . SER A 1 106 ? -31.521 4.900 24.402 1.00 59.78 106 SER A O 1
ATOM 801 N N . HIS A 1 107 ? -30.173 3.108 24.221 1.00 57.00 107 HIS A N 1
ATOM 802 C CA . HIS A 1 107 ? -31.142 2.101 24.651 1.00 57.00 107 HIS A CA 1
ATOM 803 C C . HIS A 1 107 ? -31.123 1.769 26.146 1.00 57.00 107 HIS A C 1
ATOM 805 O O . HIS A 1 107 ? -31.852 0.869 26.540 1.00 57.00 107 HIS A O 1
ATOM 811 N N . GLN A 1 108 ? -30.362 2.465 27.000 1.00 53.53 108 GLN A N 1
ATOM 812 C CA . GLN A 1 108 ? -30.564 2.323 28.447 1.00 53.53 108 GLN A CA 1
ATOM 813 C C . GLN A 1 108 ? -31.865 3.048 28.841 1.00 53.53 108 GLN A C 1
ATOM 815 O O . GLN A 1 108 ? -31.876 4.284 28.839 1.00 53.53 108 GLN A O 1
ATOM 820 N N . PRO A 1 109 ? -32.968 2.340 29.177 1.00 47.12 109 PRO A N 1
ATOM 821 C CA . PRO A 1 109 ? -34.117 2.999 29.768 1.00 47.12 109 PRO A CA 1
ATOM 822 C C . PRO A 1 109 ? -33.664 3.613 31.090 1.00 47.12 109 PRO A C 1
ATOM 824 O O . PRO A 1 109 ? -33.021 2.969 31.919 1.00 47.12 109 PRO A O 1
ATOM 827 N N . ARG A 1 110 ? -33.974 4.893 31.265 1.00 55.44 110 ARG A N 1
ATOM 828 C CA . ARG A 1 110 ? -33.777 5.621 32.514 1.00 55.44 110 ARG A CA 1
ATOM 829 C C . ARG A 1 110 ? -34.728 5.004 33.544 1.00 55.44 110 ARG A C 1
ATOM 831 O O . ARG A 1 110 ? -35.881 5.418 33.620 1.00 55.44 110 ARG A O 1
ATOM 838 N N . SER A 1 111 ? -34.287 3.979 34.272 1.00 52.56 111 SER A N 1
ATOM 839 C CA . SER A 1 111 ? -35.015 3.495 35.445 1.00 52.56 111 SER A CA 1
ATOM 840 C C . SER A 1 111 ? -34.982 4.616 36.482 1.00 52.56 111 SER A C 1
ATOM 842 O O . SER A 1 111 ? -33.907 4.962 36.980 1.00 52.56 111 SER A O 1
ATOM 844 N N . ARG A 1 112 ? -36.141 5.251 36.676 1.00 49.81 112 ARG A N 1
ATOM 845 C CA . ARG A 1 112 ? -36.422 6.138 37.808 1.00 49.81 112 ARG A CA 1
ATOM 846 C C . ARG A 1 112 ? -36.350 5.361 39.111 1.00 49.81 112 ARG A C 1
ATOM 848 O O . ARG A 1 112 ? -36.759 4.180 39.088 1.00 49.81 112 ARG A O 1
#

Foldseek 3Di:
DDPLVVLLVVLVVLQVQLVVLLVVLVVVAADDPFQPACAFWAACVRDGDDPDHDQRIWHDRPDDPDIDGSVRSNVVNVVSNVSNVSSVVSNVSSVVSVVVSVVVVVPDPPDD

pLDDT: mean 78.79, std 10.91, range [47.12, 90.44]

Sequence (112 aa):
MTIRGVLVFACLTLGLWGLYQALEGVQNQGLVDEVTCMGHNMGPDQEEHGQPMVPGDRCSPGHGSGIRTYAQQRDFQRQQHRRVVAGLWSVGAGVAGLALLGRLKSHQPRSR

Organism: NCBI:txid1413221

Secondary structure (DSSP, 8-state):
--HHHHHHHHHHHHHHHHHHHHHHHHHT--S-SS---SSEEE-TTSSBP-SSP-TT-EEE-TTTS--EEHHHHHHHHHHHHHHHHHHHHHHHHHHHHHHHHHHHHHT-----